Protein AF-A0A520A8R6-F1 (afdb_monomer)

Nearest PDB structures (foldseek):
  7ouf-assembly1_E  TM=8.380E-01  e=2.424E-04  Simian T-lymphotropic virus 1
  4bac-assembly1_A-2  TM=8.352E-01  e=9.432E-04  Human spumaretrovirus
  7pel-assembly1_E  TM=8.023E-01  e=1.074E-03  Simian T-lymphotropic virus 1
  8fnn-assembly1_A  TM=7.740E-01  e=1.145E-03  Homo sapiens
  3oyj-assembly1_A-2  TM=8.331E-01  e=2.490E-03  Human spumaretrovirus

Structure (mmCIF, N/CA/C/O backbone):
data_AF-A0A520A8R6-F1
#
_entry.id   AF-A0A520A8R6-F1
#
loop_
_atom_site.group_PDB
_atom_site.id
_atom_site.type_symbol
_atom_site.label_atom_id
_atom_site.label_alt_id
_atom_site.label_comp_id
_atom_site.label_asym_id
_atom_site.label_entity_id
_atom_site.label_seq_id
_atom_site.pdbx_PDB_ins_code
_atom_site.Cartn_x
_atom_site.Cartn_y
_atom_site.Cartn_z
_atom_site.occupancy
_atom_site.B_iso_or_equiv
_atom_site.auth_seq_id
_atom_site.auth_comp_id
_atom_site.auth_asym_id
_atom_site.auth_atom_id
_atom_site.pdbx_PDB_model_num
ATOM 1 N N . MET A 1 1 ? -6.142 -11.993 6.112 1.00 59.62 1 MET A N 1
ATOM 2 C CA . MET A 1 1 ? -7.289 -11.935 7.051 1.00 59.62 1 MET A CA 1
ATOM 3 C C . MET A 1 1 ? -6.958 -12.476 8.440 1.00 59.62 1 MET A C 1
ATOM 5 O O . MET A 1 1 ? -7.195 -11.761 9.402 1.00 59.62 1 MET A O 1
ATOM 9 N N . ARG A 1 2 ? -6.405 -13.695 8.566 1.00 67.88 2 ARG A N 1
ATOM 10 C CA . ARG A 1 2 ? -6.196 -14.369 9.868 1.00 67.88 2 ARG A CA 1
ATOM 11 C C . ARG A 1 2 ? -5.252 -13.640 10.842 1.00 67.88 2 ARG A C 1
ATOM 13 O O . ARG A 1 2 ? -5.432 -13.759 12.045 1.00 67.88 2 ARG A O 1
ATOM 20 N N . GLU A 1 3 ? -4.316 -12.841 10.333 1.00 82.19 3 GLU A N 1
ATOM 21 C CA . GLU A 1 3 ? -3.298 -12.135 11.137 1.00 82.19 3 GLU A CA 1
ATOM 22 C C . G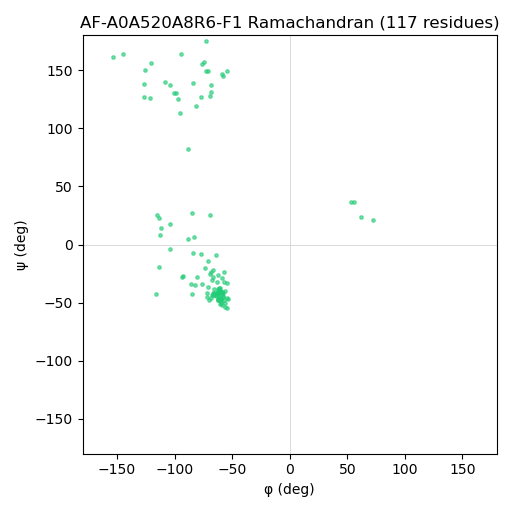LU A 1 3 ? -3.580 -10.634 11.315 1.00 82.19 3 GLU A C 1
ATOM 24 O O . GLU A 1 3 ? -2.698 -9.840 11.632 1.00 82.19 3 GLU A O 1
ATOM 29 N N . ARG A 1 4 ? -4.818 -10.194 11.075 1.00 86.06 4 ARG A N 1
ATOM 30 C CA . ARG A 1 4 ? -5.150 -8.773 11.176 1.00 86.06 4 ARG A CA 1
ATOM 31 C C . ARG A 1 4 ? -5.075 -8.290 12.630 1.00 86.06 4 ARG A C 1
ATOM 33 O O . ARG A 1 4 ? -5.722 -8.864 13.504 1.00 86.06 4 ARG A O 1
ATOM 40 N N . LYS A 1 5 ? -4.385 -7.162 12.854 1.00 87.50 5 LYS A N 1
ATOM 41 C CA . LYS A 1 5 ? -4.318 -6.468 14.156 1.00 87.50 5 LYS A CA 1
ATOM 42 C C . LYS A 1 5 ? -5.723 -6.105 14.689 1.00 87.50 5 LYS A C 1
ATOM 44 O O . LYS A 1 5 ? -6.083 -6.466 15.804 1.00 87.50 5 LYS A O 1
ATOM 49 N N . TYR A 1 6 ? -6.561 -5.467 13.868 1.00 90.00 6 TYR A N 1
ATOM 50 C CA . TYR A 1 6 ? -7.926 -5.040 14.226 1.00 90.00 6 TYR A CA 1
ATOM 51 C C . TYR A 1 6 ? -8.970 -6.134 13.959 1.00 90.00 6 TYR A C 1
ATOM 53 O O . TYR A 1 6 ? -9.628 -6.121 12.920 1.00 90.00 6 TYR A O 1
ATOM 61 N N . LYS A 1 7 ? -9.129 -7.093 14.874 1.00 86.44 7 LYS A N 1
ATOM 62 C CA . LYS A 1 7 ? -9.995 -8.267 14.647 1.00 86.44 7 LYS A CA 1
ATOM 63 C C . LYS A 1 7 ? -11.472 -7.928 14.399 1.00 86.44 7 LYS A C 1
ATOM 65 O O . LYS A 1 7 ? -12.069 -8.522 13.510 1.00 86.44 7 LYS A O 1
ATOM 70 N N . ASN A 1 8 ? -12.024 -6.945 15.113 1.00 87.00 8 ASN A N 1
ATOM 71 C CA . ASN A 1 8 ? -13.472 -6.684 15.121 1.00 87.00 8 ASN A CA 1
ATOM 72 C C . ASN A 1 8 ? -13.889 -5.466 14.288 1.00 87.00 8 ASN A C 1
ATOM 74 O O . ASN A 1 8 ? -15.072 -5.173 14.162 1.00 87.00 8 ASN A O 1
ATOM 78 N N . ARG A 1 9 ? -12.933 -4.726 13.717 1.00 88.75 9 ARG A N 1
AT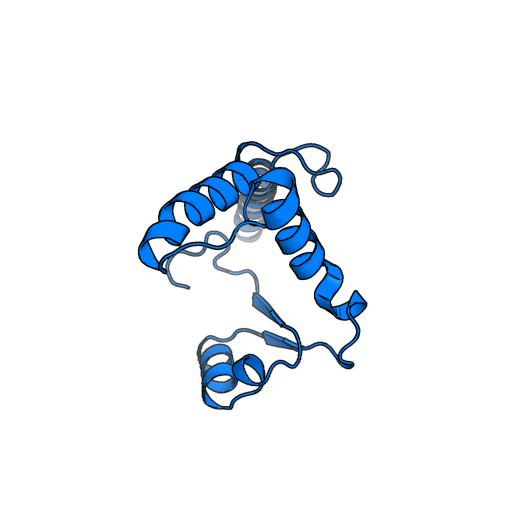OM 79 C CA . ARG A 1 9 ? -13.248 -3.530 12.929 1.00 88.75 9 ARG A CA 1
ATOM 80 C C . ARG A 1 9 ? -13.749 -3.954 11.543 1.00 88.75 9 ARG A C 1
ATOM 82 O O . ARG A 1 9 ? -13.023 -4.687 10.875 1.00 88.75 9 ARG A O 1
ATOM 89 N N . PRO A 1 10 ? -14.908 -3.501 11.047 1.00 91.88 10 PRO A N 1
ATOM 90 C CA . PRO A 1 10 ? -15.323 -3.789 9.673 1.00 91.88 10 PRO A CA 1
ATOM 91 C C . PRO A 1 10 ? -14.257 -3.366 8.648 1.00 91.88 10 PRO A C 1
ATOM 93 O O . PRO A 1 10 ? -13.482 -2.438 8.899 1.00 91.88 10 PRO A O 1
ATOM 96 N N . LEU A 1 11 ? -14.175 -4.071 7.517 1.00 93.94 11 LEU A N 1
ATOM 97 C CA . LEU A 1 11 ? -13.256 -3.744 6.423 1.00 93.94 11 LEU A CA 1
ATOM 98 C C . LEU A 1 11 ? -14.015 -3.183 5.236 1.00 93.94 11 LEU A C 1
ATOM 100 O O . LEU A 1 11 ? -15.054 -3.713 4.851 1.00 93.94 11 LEU A O 1
ATOM 104 N N . ILE A 1 12 ? -13.420 -2.163 4.628 1.00 94.81 12 ILE A N 1
ATOM 105 C CA . ILE A 1 12 ? -13.819 -1.643 3.329 1.00 94.81 12 ILE A CA 1
ATOM 106 C C . ILE A 1 12 ? -12.602 -1.763 2.419 1.00 94.81 12 ILE A C 1
ATOM 108 O O . ILE A 1 12 ? -11.523 -1.280 2.768 1.00 94.81 12 ILE A O 1
ATOM 112 N N . HIS A 1 13 ? -12.762 -2.416 1.273 1.00 93.19 13 HIS A N 1
ATOM 113 C CA . HIS A 1 13 ? -11.789 -2.355 0.195 1.00 93.19 13 HIS A CA 1
ATOM 114 C C . HIS A 1 13 ? -12.229 -1.272 -0.786 1.00 93.19 13 HIS A C 1
ATOM 116 O O . HIS A 1 13 ? -13.276 -1.401 -1.420 1.00 93.19 13 HIS A O 1
ATOM 122 N N . HIS A 1 14 ? -11.444 -0.200 -0.862 1.00 91.56 14 HIS A N 1
ATOM 123 C CA . HIS A 1 14 ? -11.638 0.866 -1.833 1.00 91.56 14 HIS A CA 1
ATOM 124 C C . HIS A 1 14 ? -10.684 0.675 -3.018 1.00 91.56 14 HIS A C 1
ATOM 126 O O . HIS A 1 14 ? -9.488 0.476 -2.803 1.00 91.56 14 HIS A O 1
ATOM 132 N N . SER A 1 15 ? -11.210 0.728 -4.241 1.00 90.19 15 SER A N 1
ATOM 133 C CA . SER A 1 15 ? -10.457 0.528 -5.490 1.00 90.19 15 SER A CA 1
ATOM 134 C C . SER A 1 15 ? -10.979 1.428 -6.612 1.00 90.19 15 SER A C 1
ATOM 136 O O . SER A 1 15 ? -12.086 1.962 -6.526 1.00 90.19 15 SER A O 1
ATOM 138 N N . ASP A 1 16 ? -10.193 1.586 -7.676 1.00 88.25 16 ASP A N 1
ATOM 139 C CA . ASP A 1 16 ? -10.700 2.134 -8.936 1.00 88.25 16 ASP A CA 1
ATOM 140 C C . ASP A 1 16 ? -11.600 1.120 -9.672 1.00 88.25 16 ASP A C 1
ATOM 142 O O . ASP A 1 16 ? -11.772 -0.025 -9.249 1.00 88.25 16 ASP A O 1
ATOM 146 N N . ARG A 1 17 ? -12.200 1.540 -10.793 1.00 87.56 17 ARG A N 1
ATOM 147 C CA . ARG A 1 17 ? -13.020 0.666 -11.654 1.00 87.56 17 ARG A CA 1
ATOM 148 C C . ARG A 1 17 ? -12.204 -0.131 -12.679 1.00 87.56 17 ARG A C 1
ATOM 150 O O . ARG A 1 17 ? -12.704 -0.444 -13.761 1.00 87.56 17 ARG A O 1
ATOM 157 N N . GLY A 1 18 ? -10.937 -0.417 -12.395 1.00 87.31 18 GLY A N 1
ATOM 158 C CA . GLY A 1 18 ? -10.112 -1.263 -13.244 1.00 87.31 18 GLY A CA 1
ATOM 159 C C . GLY A 1 18 ? -10.739 -2.647 -13.419 1.00 87.31 18 GLY A C 1
ATOM 160 O O . GLY A 1 18 ? -11.325 -3.206 -12.492 1.00 87.31 18 GLY A O 1
ATOM 161 N N . ILE A 1 19 ? -10.583 -3.233 -14.609 1.00 89.19 19 ILE A N 1
ATOM 162 C CA . ILE A 1 19 ? -11.206 -4.521 -14.966 1.00 89.19 19 ILE A CA 1
ATOM 163 C C . ILE A 1 19 ? -10.884 -5.647 -13.969 1.00 89.19 19 ILE A C 1
ATOM 165 O O . ILE A 1 19 ? -11.730 -6.487 -13.686 1.00 89.19 19 ILE A O 1
ATOM 169 N N . GLN A 1 20 ? -9.683 -5.624 -13.386 1.00 90.19 20 GLN A N 1
ATOM 170 C CA . GLN A 1 20 ? -9.233 -6.579 -12.371 1.00 90.19 20 GLN A CA 1
ATOM 171 C C . GLN A 1 20 ? -10.002 -6.488 -11.044 1.00 90.19 20 GLN A C 1
ATOM 173 O O . GLN A 1 20 ? -10.095 -7.483 -10.335 1.00 90.19 20 GLN A O 1
ATOM 178 N N . TYR A 1 21 ? -10.543 -5.315 -10.701 1.00 90.62 21 TYR A N 1
ATOM 179 C CA . TYR A 1 21 ? -11.313 -5.110 -9.473 1.00 90.62 21 TYR A CA 1
ATOM 180 C C . TYR A 1 21 ? -12.811 -5.303 -9.707 1.00 90.62 21 TYR A C 1
ATOM 182 O O . TYR A 1 21 ? -13.527 -5.710 -8.797 1.00 90.62 21 TYR A O 1
ATOM 190 N N . CYS A 1 22 ? -13.288 -5.049 -10.927 1.00 89.38 22 CYS A N 1
ATOM 191 C CA . CYS A 1 22 ? -14.689 -5.242 -11.294 1.00 89.38 22 CYS A CA 1
ATOM 192 C C . CYS A 1 22 ? -15.041 -6.679 -11.705 1.00 89.38 22 CYS A C 1
ATOM 194 O O . CYS A 1 22 ? -16.218 -6.949 -11.927 1.00 89.38 22 CYS A O 1
ATOM 196 N N . CYS A 1 23 ? -14.069 -7.585 -11.847 1.00 94.06 23 CYS A N 1
ATOM 197 C CA . CYS A 1 23 ? -14.361 -8.955 -12.256 1.00 94.06 23 CYS A CA 1
ATOM 198 C C . CYS A 1 23 ? -15.066 -9.752 -11.149 1.00 94.06 23 CYS A C 1
ATOM 200 O O . CYS A 1 23 ? -14.823 -9.553 -9.953 1.00 94.06 23 CYS A O 1
ATOM 202 N N . ASP A 1 24 ? -15.911 -10.698 -11.565 1.00 96.12 24 ASP A N 1
ATOM 203 C CA . ASP A 1 24 ? -16.725 -11.500 -10.650 1.00 96.12 24 ASP A CA 1
ATOM 204 C C . ASP A 1 24 ? -15.866 -12.271 -9.648 1.00 96.12 24 ASP A C 1
ATOM 206 O O . ASP A 1 24 ? -16.195 -12.312 -8.466 1.00 96.12 24 ASP A O 1
ATOM 210 N N . ASP A 1 25 ? -14.736 -12.836 -10.079 1.00 96.75 25 ASP A N 1
ATOM 211 C CA . ASP A 1 25 ? -13.835 -13.585 -9.197 1.00 96.75 25 ASP A CA 1
ATOM 212 C C . ASP A 1 25 ? -13.318 -12.727 -8.035 1.00 96.75 25 ASP A C 1
ATOM 214 O O . ASP A 1 25 ? -13.296 -13.173 -6.882 1.00 96.75 25 ASP A O 1
ATOM 218 N N . TYR A 1 26 ? -12.949 -11.475 -8.314 1.00 95.56 26 TYR A N 1
ATOM 219 C CA . TYR A 1 26 ? -12.443 -10.552 -7.303 1.00 95.56 26 TYR A CA 1
ATOM 220 C C . TYR A 1 26 ? -13.550 -10.071 -6.360 1.00 95.56 26 TYR A C 1
ATOM 222 O O . TYR A 1 26 ? -13.394 -10.102 -5.136 1.00 95.56 26 TYR A O 1
ATOM 230 N N . VAL A 1 27 ? -14.703 -9.689 -6.914 1.00 95.62 27 VAL A N 1
ATOM 231 C CA . VAL A 1 27 ? -15.879 -9.276 -6.134 1.00 95.62 27 VAL A CA 1
ATOM 232 C C . VAL A 1 27 ? -16.347 -10.413 -5.222 1.00 95.62 27 VAL A C 1
ATOM 234 O O . VAL A 1 27 ? -16.535 -10.207 -4.019 1.00 95.62 27 VAL A O 1
ATOM 237 N N . ASN A 1 28 ? -16.450 -11.631 -5.755 1.00 96.94 28 ASN A N 1
ATOM 238 C CA . ASN A 1 28 ? -16.838 -12.822 -5.003 1.00 96.94 28 ASN A CA 1
ATOM 239 C C . ASN A 1 28 ? -15.848 -13.128 -3.871 1.00 96.94 28 ASN A C 1
ATOM 241 O O . ASN A 1 28 ? -16.266 -13.502 -2.773 1.00 96.94 28 ASN A O 1
ATOM 245 N N . LEU A 1 29 ? -14.540 -12.952 -4.096 1.00 95.56 29 LEU A N 1
ATOM 2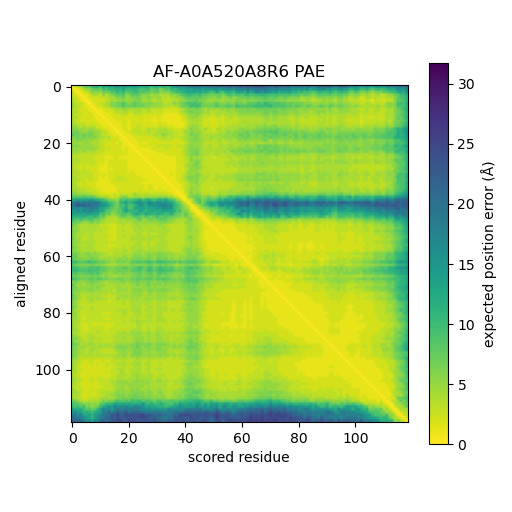46 C CA . LEU A 1 29 ? -13.520 -13.123 -3.058 1.00 95.56 29 LEU A CA 1
ATOM 247 C C . LEU A 1 29 ? -13.736 -12.158 -1.881 1.00 95.56 29 LEU A C 1
ATOM 249 O O . LEU A 1 29 ? -13.687 -12.581 -0.720 1.00 95.56 29 LEU A O 1
ATOM 253 N N . LEU A 1 30 ? -13.987 -10.877 -2.164 1.00 95.50 30 LEU A N 1
ATOM 254 C CA . LEU A 1 30 ? -14.220 -9.861 -1.134 1.00 95.50 30 LEU A CA 1
ATOM 255 C C . LEU A 1 30 ? -15.519 -10.121 -0.364 1.00 95.50 30 LEU A C 1
ATOM 257 O O . LEU A 1 30 ? -15.511 -10.084 0.869 1.00 95.50 30 LEU A O 1
ATOM 261 N N . GLN A 1 31 ? -16.598 -10.474 -1.066 1.00 95.56 31 GLN A N 1
ATOM 262 C CA . GLN A 1 31 ? -17.889 -10.804 -0.457 1.00 95.56 31 GLN A CA 1
ATOM 263 C C . GLN A 1 31 ? -17.805 -12.032 0.456 1.00 95.56 31 GLN A C 1
ATOM 265 O O . GLN A 1 31 ? -18.224 -11.964 1.610 1.00 95.56 31 GLN A O 1
ATOM 270 N N . ARG A 1 32 ? -17.183 -13.132 -0.002 1.00 95.75 32 ARG A N 1
ATOM 271 C CA . ARG A 1 32 ? -16.940 -14.335 0.826 1.00 95.75 32 ARG A CA 1
ATOM 272 C C . ARG A 1 32 ? -16.099 -14.025 2.063 1.00 95.75 32 ARG A C 1
ATOM 274 O O . ARG A 1 32 ? -16.225 -14.681 3.095 1.00 95.75 32 ARG A O 1
ATOM 281 N N . SER A 1 33 ? -15.248 -13.010 1.964 1.00 92.88 33 SER A N 1
ATOM 282 C CA . SER A 1 33 ? -14.403 -12.543 3.057 1.00 92.88 33 SER A CA 1
ATOM 283 C C . SER A 1 33 ? -15.076 -11.487 3.945 1.00 92.88 33 SER A C 1
ATOM 285 O O . SER A 1 33 ? -14.426 -10.984 4.858 1.00 92.88 33 SER A O 1
ATOM 287 N N . HIS A 1 34 ? -16.354 -11.162 3.715 1.00 93.25 34 HIS A N 1
ATOM 288 C CA . HIS A 1 34 ? -17.112 -10.143 4.452 1.00 93.25 34 HIS A CA 1
ATOM 289 C C . HIS A 1 34 ? -16.440 -8.754 4.433 1.00 93.25 34 HIS A C 1
ATOM 291 O O . HIS A 1 34 ? -16.464 -8.019 5.421 1.00 93.25 34 HIS A O 1
ATOM 297 N N . ILE A 1 35 ? -15.810 -8.396 3.308 1.00 95.12 35 ILE A N 1
ATOM 298 C CA . ILE A 1 35 ? -15.243 -7.063 3.075 1.00 95.12 35 ILE A CA 1
ATOM 299 C C . ILE A 1 35 ? -16.246 -6.239 2.269 1.00 95.12 35 ILE A C 1
ATOM 301 O O . ILE A 1 35 ? -16.652 -6.645 1.181 1.00 95.12 35 ILE A O 1
ATOM 305 N N . ALA A 1 36 ? -16.613 -5.063 2.777 1.00 96.12 36 ALA A N 1
ATOM 306 C CA . ALA A 1 36 ? -17.430 -4.121 2.026 1.00 96.12 36 ALA A CA 1
ATOM 307 C C . ALA A 1 36 ? -16.634 -3.559 0.841 1.00 96.12 36 ALA A C 1
ATOM 309 O O . ALA A 1 36 ? -15.459 -3.213 0.969 1.00 96.12 36 ALA A O 1
ATOM 310 N N . ILE A 1 37 ? -17.278 -3.460 -0.316 1.00 94.62 37 ILE A N 1
ATOM 311 C CA . ILE A 1 37 ? -16.642 -3.006 -1.551 1.00 94.62 37 ILE A CA 1
ATOM 312 C C . ILE A 1 37 ? -17.014 -1.545 -1.779 1.00 94.62 37 ILE A C 1
ATOM 314 O O . ILE A 1 37 ? -18.187 -1.177 -1.737 1.00 94.62 37 ILE A O 1
ATOM 318 N N . SER A 1 38 ? -16.011 -0.716 -2.038 1.00 91.75 38 SER A N 1
ATOM 319 C CA . SER A 1 38 ? -16.171 0.662 -2.480 1.00 91.75 38 SER A CA 1
ATOM 320 C C . SER A 1 38 ? -15.359 0.845 -3.758 1.00 91.75 38 SER A C 1
ATOM 322 O O . SER A 1 38 ? -14.180 0.506 -3.805 1.00 91.75 38 SER A O 1
ATOM 324 N N . MET A 1 39 ? -15.989 1.347 -4.813 1.00 90.00 39 MET A N 1
ATOM 325 C CA . MET A 1 39 ? -15.315 1.646 -6.075 1.00 90.00 39 MET A CA 1
ATOM 326 C C . MET A 1 39 ? -15.566 3.093 -6.459 1.00 90.00 39 MET A C 1
ATOM 328 O O . MET A 1 39 ? -16.625 3.645 -6.142 1.00 90.00 39 MET A O 1
ATOM 332 N N . THR A 1 40 ? -14.611 3.695 -7.160 1.00 83.69 40 THR A N 1
ATOM 333 C CA . THR A 1 40 ? -14.796 5.030 -7.733 1.00 83.69 40 THR A CA 1
ATOM 334 C C . THR A 1 40 ? -16.000 5.035 -8.686 1.00 83.69 40 THR A C 1
ATOM 336 O O . THR A 1 40 ? -16.342 4.021 -9.304 1.00 83.69 40 THR A O 1
ATOM 339 N N . GLN A 1 41 ? -16.725 6.152 -8.769 1.00 70.44 41 GLN A N 1
ATOM 340 C CA . GLN A 1 41 ? -17.903 6.252 -9.646 1.00 70.44 41 GLN A CA 1
ATOM 341 C C . GLN A 1 41 ? -17.509 6.653 -11.067 1.00 70.44 41 GLN A C 1
ATOM 343 O O . GLN A 1 41 ? -18.106 6.186 -12.035 1.00 70.44 41 GLN A O 1
ATOM 348 N N . SER A 1 42 ? -16.469 7.475 -11.178 1.00 66.81 42 SER A N 1
ATOM 349 C CA . SER A 1 42 ? -15.892 7.943 -12.429 1.00 66.81 42 SER A CA 1
ATOM 350 C C . SER A 1 42 ? -14.422 7.520 -12.493 1.00 66.81 42 SER A C 1
ATOM 352 O O . SER A 1 42 ? -13.792 7.287 -11.463 1.00 66.81 42 SER A O 1
ATOM 354 N N . GLY A 1 43 ? -13.834 7.407 -13.684 1.00 61.53 43 GLY A N 1
ATOM 355 C CA . GLY A 1 43 ? -12.384 7.190 -13.840 1.00 61.53 43 GLY A CA 1
ATOM 356 C C . GLY A 1 43 ? -11.539 8.408 -13.434 1.00 61.53 43 GLY A C 1
ATOM 357 O O . GLY A 1 43 ? -10.464 8.617 -13.988 1.00 61.53 43 GLY A O 1
ATOM 358 N N . SER A 1 44 ? -12.054 9.262 -12.545 1.00 67.19 44 SER A N 1
ATOM 359 C CA . SER A 1 44 ? -11.417 10.495 -12.115 1.00 67.19 44 SER A CA 1
ATOM 360 C C . SER A 1 44 ? -10.183 10.178 -11.266 1.00 67.19 44 SER A C 1
ATOM 362 O O . SER A 1 44 ? -10.300 9.466 -10.266 1.00 67.19 44 SER A O 1
ATOM 364 N N . PRO A 1 45 ? -9.008 10.748 -11.586 1.00 61.47 45 PRO A N 1
ATOM 365 C CA . PRO A 1 45 ? -7.809 10.616 -10.757 1.00 61.47 45 PRO A CA 1
ATOM 366 C C . PRO A 1 45 ? -8.000 11.102 -9.311 1.00 61.47 45 PRO A C 1
ATOM 368 O O . PRO A 1 45 ? -7.295 10.648 -8.412 1.00 61.47 45 PRO A O 1
ATOM 371 N N . TYR A 1 46 ? -8.965 11.998 -9.068 1.00 66.50 46 TYR A N 1
ATOM 372 C CA . TYR A 1 46 ? -9.299 12.463 -7.719 1.00 66.50 46 TYR A CA 1
ATOM 373 C C . TYR A 1 46 ? -9.913 11.362 -6.855 1.00 66.50 46 TYR A C 1
ATOM 375 O O . TYR A 1 46 ? -9.681 11.341 -5.646 1.00 66.50 46 TYR A O 1
ATOM 383 N N . ASP A 1 47 ? -10.624 10.417 -7.469 1.00 76.50 47 ASP A N 1
ATOM 384 C CA . ASP A 1 47 ? -11.292 9.341 -6.745 1.00 76.50 47 ASP A CA 1
ATOM 385 C C . ASP A 1 47 ? -10.271 8.297 -6.236 1.00 76.50 47 ASP A C 1
ATOM 387 O O . ASP A 1 47 ? -10.542 7.598 -5.266 1.00 76.50 47 ASP A O 1
ATOM 391 N N . ASN A 1 48 ? -9.065 8.240 -6.825 1.00 82.38 48 ASN A N 1
ATOM 392 C CA . ASN A 1 48 ? -7.961 7.358 -6.416 1.00 82.38 48 ASN A CA 1
ATOM 393 C C . ASN A 1 48 ? -6.738 8.123 -5.859 1.00 82.38 48 ASN A C 1
ATOM 395 O O . ASN A 1 48 ? -5.608 7.626 -5.858 1.00 82.38 48 ASN A O 1
ATOM 399 N N . ALA A 1 49 ? -6.942 9.355 -5.377 1.00 86.69 49 ALA A N 1
ATOM 400 C CA . ALA A 1 49 ? -5.855 10.281 -5.047 1.00 86.69 49 ALA A CA 1
ATOM 401 C C . ALA A 1 49 ? -4.840 9.730 -4.025 1.00 86.69 49 ALA A C 1
ATOM 403 O O . ALA A 1 49 ? -3.652 10.047 -4.097 1.00 86.69 49 ALA A O 1
ATOM 404 N N . VAL A 1 50 ? -5.278 8.892 -3.078 1.00 88.69 50 VAL A N 1
ATOM 405 C CA . VAL A 1 50 ? -4.390 8.296 -2.065 1.00 88.69 50 VAL A CA 1
ATOM 406 C C . VAL A 1 50 ? -3.410 7.303 -2.696 1.00 88.69 50 VAL A C 1
ATOM 408 O O . VAL A 1 50 ? -2.212 7.371 -2.410 1.00 88.69 50 VAL A O 1
ATOM 411 N N . ALA A 1 51 ? -3.890 6.412 -3.569 1.00 89.69 51 ALA A N 1
ATOM 412 C CA . ALA A 1 51 ? -3.029 5.444 -4.243 1.00 89.69 51 ALA A CA 1
ATOM 413 C C . ALA A 1 51 ? -2.064 6.147 -5.206 1.00 89.69 51 ALA A C 1
ATOM 415 O O . ALA A 1 51 ? -0.871 5.844 -5.211 1.00 89.69 51 ALA A O 1
ATOM 416 N N . GLU A 1 52 ? -2.548 7.144 -5.952 1.00 89.88 52 GLU A N 1
ATOM 417 C CA . GLU A 1 52 ? -1.706 7.943 -6.848 1.00 89.88 52 GLU A CA 1
ATOM 418 C C . GLU A 1 52 ? -0.623 8.711 -6.088 1.00 89.88 52 GLU A C 1
ATOM 420 O O . GLU A 1 52 ? 0.541 8.723 -6.495 1.00 89.88 52 GLU A O 1
ATOM 425 N N . ARG A 1 53 ? -0.958 9.295 -4.932 1.00 92.62 53 ARG A N 1
ATOM 426 C CA . ARG A 1 53 ? 0.025 9.983 -4.090 1.00 92.62 53 ARG A CA 1
ATOM 427 C C . ARG A 1 53 ? 1.114 9.032 -3.601 1.00 92.62 53 ARG A C 1
ATOM 429 O O . ARG A 1 53 ? 2.291 9.390 -3.660 1.00 92.62 53 ARG A O 1
ATOM 436 N N . LEU A 1 54 ? 0.737 7.841 -3.136 1.00 93.62 54 LEU A N 1
ATOM 437 C CA . LEU A 1 54 ? 1.685 6.812 -2.711 1.00 93.62 54 LEU A CA 1
ATOM 438 C C . LEU A 1 54 ? 2.588 6.395 -3.876 1.00 93.62 54 LEU A C 1
ATOM 440 O O . LEU A 1 54 ? 3.810 6.444 -3.746 1.00 93.62 54 LEU A O 1
ATOM 444 N N . ASN A 1 55 ? 2.005 6.057 -5.027 1.00 93.44 55 ASN A N 1
ATOM 445 C CA . ASN A 1 55 ? 2.749 5.651 -6.220 1.00 93.44 55 ASN A CA 1
A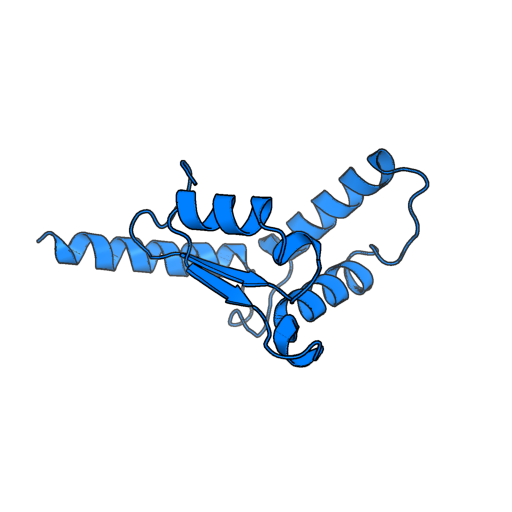TOM 446 C C . ASN A 1 55 ? 3.715 6.742 -6.691 1.00 93.44 55 ASN A C 1
ATOM 448 O O . ASN A 1 55 ? 4.851 6.438 -7.056 1.00 93.44 55 ASN A O 1
ATOM 452 N N . GLY A 1 56 ? 3.284 8.004 -6.649 1.00 95.06 56 GLY A N 1
ATOM 453 C CA . GLY A 1 56 ? 4.123 9.162 -6.931 1.00 95.06 56 GLY A CA 1
ATOM 454 C C . GLY A 1 56 ? 5.350 9.197 -6.025 1.00 95.06 56 GLY A C 1
ATOM 455 O O . GLY A 1 56 ? 6.463 9.196 -6.538 1.00 95.06 56 GLY A O 1
ATOM 456 N N . ILE A 1 57 ? 5.156 9.125 -4.703 1.00 95.62 57 ILE A N 1
ATOM 457 C CA . ILE A 1 57 ? 6.251 9.108 -3.715 1.00 95.62 57 ILE A CA 1
ATOM 458 C C . ILE A 1 57 ? 7.216 7.948 -3.980 1.00 95.62 57 ILE A C 1
ATOM 460 O O . ILE A 1 57 ? 8.427 8.152 -4.017 1.00 95.62 57 ILE A O 1
ATOM 464 N N . LEU A 1 58 ? 6.704 6.730 -4.193 1.00 96.31 58 LEU A N 1
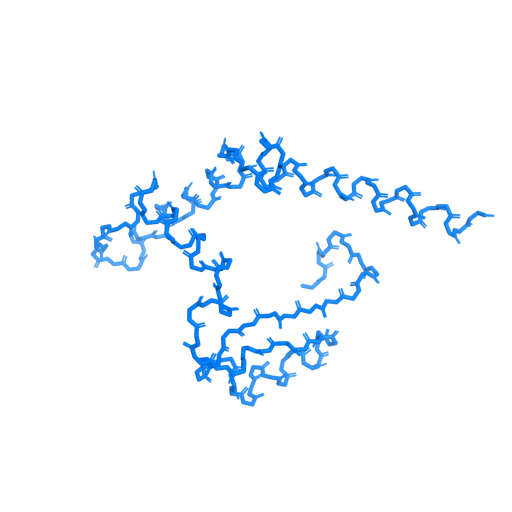ATOM 465 C CA . LEU A 1 58 ? 7.565 5.570 -4.431 1.00 96.31 58 LEU A CA 1
ATOM 466 C C . LEU A 1 58 ? 8.427 5.740 -5.690 1.00 96.31 58 LEU A C 1
ATOM 468 O O . LEU A 1 58 ? 9.614 5.409 -5.689 1.00 96.31 58 LEU A O 1
ATOM 472 N N . LYS A 1 59 ? 7.842 6.284 -6.759 1.00 94.62 59 LYS A N 1
ATOM 473 C CA . LYS A 1 59 ? 8.543 6.525 -8.022 1.00 94.62 59 LYS A CA 1
ATOM 474 C C . LYS A 1 59 ? 9.577 7.641 -7.902 1.00 94.62 59 LYS A C 1
ATOM 476 O O . LYS A 1 59 ? 10.706 7.446 -8.346 1.00 94.62 59 LYS A O 1
ATOM 481 N N . THR A 1 60 ? 9.211 8.778 -7.314 1.00 94.38 60 THR A N 1
ATOM 482 C CA . THR A 1 60 ? 10.046 9.987 -7.313 1.00 94.38 60 THR A CA 1
ATOM 483 C C . THR A 1 60 ? 11.083 10.001 -6.196 1.00 94.38 60 THR A C 1
ATOM 485 O O . THR A 1 60 ? 12.229 10.355 -6.445 1.00 94.38 60 THR A O 1
ATOM 488 N N . GLU A 1 61 ? 10.717 9.600 -4.978 1.00 94.12 61 GLU A N 1
ATOM 489 C CA . GLU A 1 61 ? 11.592 9.716 -3.804 1.00 94.12 61 GLU A CA 1
ATOM 490 C C . GLU A 1 61 ? 12.420 8.451 -3.554 1.00 94.12 61 GLU A C 1
ATOM 492 O O . GLU A 1 61 ? 13.517 8.526 -3.003 1.00 94.12 61 GLU A O 1
ATOM 497 N N . PHE A 1 62 ? 11.928 7.282 -3.976 1.00 94.56 62 PHE A N 1
ATOM 498 C CA . PHE A 1 62 ? 12.602 5.997 -3.743 1.00 94.56 62 PHE A CA 1
ATOM 499 C C . PHE A 1 62 ? 13.143 5.332 -5.010 1.00 94.56 62 PHE A C 1
ATOM 501 O O . PHE A 1 62 ? 13.531 4.164 -4.978 1.00 94.56 62 PHE A O 1
ATOM 508 N N . GLY A 1 63 ? 13.223 6.082 -6.112 1.00 89.38 63 GLY A N 1
ATOM 509 C CA . GLY A 1 63 ? 13.925 5.656 -7.322 1.00 89.38 63 GLY A CA 1
ATOM 510 C C . GLY A 1 63 ? 13.214 4.558 -8.112 1.00 89.38 63 GLY A C 1
ATOM 511 O O . GLY A 1 63 ? 13.855 3.874 -8.904 1.00 89.38 63 GLY A O 1
ATOM 512 N N . LEU A 1 64 ? 11.901 4.375 -7.932 1.00 95.44 64 LEU A N 1
ATOM 513 C CA . LEU A 1 64 ? 11.130 3.408 -8.726 1.00 95.44 64 LEU A CA 1
ATOM 514 C C . LEU A 1 64 ? 10.674 3.950 -10.090 1.00 95.44 64 LEU A C 1
ATOM 516 O O . LEU A 1 64 ? 9.928 3.275 -10.793 1.00 95.44 64 LEU A O 1
ATOM 520 N N . TYR A 1 65 ? 11.103 5.152 -10.485 1.00 93.00 65 TYR A N 1
ATOM 521 C CA . TYR A 1 65 ? 10.859 5.677 -11.834 1.00 93.00 65 TYR A CA 1
ATOM 522 C C . TYR A 1 65 ? 11.689 4.961 -12.919 1.00 93.00 65 TYR A C 1
ATOM 524 O O . TYR A 1 65 ? 11.415 5.092 -14.109 1.00 93.00 65 TYR A O 1
ATOM 532 N N . GLN A 1 66 ? 12.709 4.197 -12.524 1.00 90.75 66 GLN A N 1
ATOM 533 C CA . GLN A 1 66 ? 13.565 3.464 -13.451 1.00 90.75 66 GLN A CA 1
ATOM 534 C C . GLN A 1 66 ? 12.892 2.206 -14.017 1.00 90.75 66 GLN A C 1
ATOM 536 O O . GLN A 1 66 ? 12.026 1.594 -13.392 1.00 90.75 66 GLN A O 1
ATOM 541 N N . THR A 1 67 ? 13.353 1.776 -15.192 1.00 94.50 67 THR A N 1
ATOM 542 C CA . THR A 1 67 ? 12.980 0.473 -15.755 1.00 94.50 67 THR A CA 1
ATOM 543 C C . THR A 1 67 ? 13.870 -0.619 -15.175 1.00 94.50 67 THR A C 1
ATOM 545 O O . THR A 1 67 ? 15.080 -0.440 -15.036 1.00 94.50 67 THR A O 1
ATOM 548 N N . PHE A 1 68 ? 13.270 -1.761 -14.853 1.00 95.81 68 PHE A N 1
ATOM 549 C CA . PHE A 1 68 ? 13.979 -2.936 -14.363 1.00 95.81 68 PHE A CA 1
ATOM 550 C C . PHE A 1 68 ? 14.089 -3.984 -15.476 1.00 95.81 68 PHE A C 1
ATOM 552 O O . PHE A 1 68 ? 13.102 -4.221 -16.173 1.00 95.81 68 PHE A O 1
ATOM 559 N N . PRO A 1 69 ? 15.250 -4.640 -15.645 1.00 96.00 69 PRO A N 1
ATOM 560 C CA . PRO A 1 69 ? 15.451 -5.636 -16.700 1.00 96.00 69 PRO A CA 1
ATOM 561 C C . PRO A 1 69 ? 14.607 -6.902 -16.506 1.00 96.00 69 PRO A C 1
ATOM 563 O O . PRO A 1 69 ? 14.363 -7.641 -17.455 1.00 96.00 69 PRO A O 1
ATOM 566 N N . SER A 1 70 ? 14.166 -7.178 -15.278 1.00 97.38 70 SER A N 1
ATOM 567 C CA . SER A 1 70 ? 13.310 -8.319 -14.962 1.00 97.38 70 SER A CA 1
ATOM 568 C C . SER A 1 70 ? 12.456 -8.057 -13.724 1.00 97.38 70 SER A C 1
ATOM 570 O O . SER A 1 70 ? 12.800 -7.230 -12.874 1.00 97.38 70 SER A O 1
ATOM 572 N N . TYR A 1 71 ? 11.386 -8.838 -13.567 1.00 96.12 71 TYR A N 1
ATOM 573 C CA . TYR A 1 71 ? 10.575 -8.835 -12.349 1.00 96.12 71 TYR A CA 1
ATOM 574 C C . TYR A 1 71 ? 11.424 -9.091 -11.093 1.00 96.12 71 TYR A C 1
ATOM 576 O O . TYR A 1 71 ? 11.339 -8.338 -10.126 1.00 96.12 71 TYR A O 1
ATOM 584 N N . SER A 1 72 ? 12.313 -10.093 -11.127 1.00 97.56 72 SER A N 1
ATOM 585 C CA . SER A 1 72 ? 13.174 -10.435 -9.986 1.00 97.56 72 SER A CA 1
ATOM 586 C C . SER A 1 72 ? 14.092 -9.282 -9.575 1.00 97.56 72 SER A C 1
ATOM 588 O O . SER A 1 72 ? 14.276 -9.040 -8.383 1.00 97.56 72 SER A O 1
ATOM 590 N N . SER A 1 73 ? 14.613 -8.522 -10.542 1.00 96.94 73 SER A N 1
ATOM 591 C CA . SER A 1 73 ? 15.456 -7.355 -10.263 1.00 96.94 73 SER A CA 1
ATOM 592 C C . SER A 1 73 ? 14.690 -6.185 -9.628 1.00 96.94 73 SER A C 1
ATOM 594 O O . SER A 1 73 ? 15.288 -5.396 -8.898 1.00 96.94 73 SER A O 1
ATOM 596 N N . ALA A 1 74 ? 13.373 -6.095 -9.851 1.00 96.62 74 ALA A N 1
ATOM 597 C CA . ALA A 1 74 ? 12.517 -5.053 -9.288 1.00 96.62 74 ALA A CA 1
ATOM 598 C C . ALA A 1 74 ? 12.112 -5.330 -7.830 1.00 96.62 74 ALA A C 1
ATOM 600 O O . ALA A 1 74 ? 11.906 -4.385 -7.069 1.00 96.62 74 ALA A O 1
ATOM 601 N N . ILE A 1 75 ? 12.042 -6.604 -7.415 1.00 97.69 75 ILE A N 1
ATOM 602 C CA . ILE A 1 75 ? 11.576 -7.002 -6.075 1.00 97.69 75 ILE A CA 1
ATOM 603 C C . ILE A 1 75 ? 12.355 -6.294 -4.963 1.00 97.69 75 ILE A C 1
ATOM 605 O O . ILE A 1 75 ? 11.758 -5.636 -4.117 1.00 97.69 75 ILE A O 1
ATOM 609 N N . GLY A 1 76 ? 13.688 -6.386 -4.969 1.00 97.44 76 GLY A N 1
ATOM 610 C CA . GLY A 1 76 ? 14.521 -5.793 -3.917 1.00 97.44 76 GLY A CA 1
ATOM 611 C C . GLY A 1 76 ? 14.329 -4.272 -3.770 1.00 97.44 76 GLY A C 1
ATOM 612 O O . GLY A 1 76 ? 14.070 -3.800 -2.661 1.00 97.44 76 GLY A O 1
ATOM 613 N N . PRO A 1 77 ? 14.444 -3.491 -4.860 1.00 97.12 77 PRO A N 1
ATOM 614 C CA . PRO A 1 77 ? 14.128 -2.063 -4.879 1.00 97.12 77 PRO A CA 1
ATOM 615 C C . PRO A 1 77 ? 12.720 -1.732 -4.373 1.00 97.12 77 PRO A C 1
ATOM 617 O O . PRO A 1 77 ? 12.587 -0.856 -3.521 1.00 97.12 77 PRO A O 1
ATOM 620 N N . VAL A 1 78 ? 11.692 -2.454 -4.829 1.00 97.12 78 VAL A N 1
ATOM 621 C CA . VAL A 1 78 ? 10.302 -2.244 -4.394 1.00 97.12 78 VAL A CA 1
ATOM 622 C C . VAL A 1 78 ? 10.148 -2.515 -2.896 1.00 97.12 78 VAL A C 1
ATOM 624 O O . VAL A 1 78 ? 9.608 -1.674 -2.180 1.00 97.12 78 VAL A O 1
ATOM 627 N N . CYS A 1 79 ? 10.682 -3.630 -2.388 1.00 97.56 79 CYS A N 1
ATOM 628 C CA . CYS A 1 79 ? 10.651 -3.948 -0.959 1.00 97.56 79 CYS A CA 1
ATOM 629 C C . CYS A 1 79 ? 11.319 -2.854 -0.117 1.00 97.56 79 CYS A C 1
ATOM 631 O O . CYS A 1 79 ? 10.757 -2.431 0.892 1.00 97.56 79 CYS A O 1
ATOM 633 N N . ARG A 1 80 ? 12.482 -2.346 -0.548 1.00 97.44 80 ARG A N 1
ATOM 634 C CA . ARG A 1 80 ? 13.171 -1.243 0.142 1.00 97.44 80 ARG A CA 1
ATOM 635 C C . ARG A 1 80 ? 12.386 0.065 0.088 1.00 97.44 80 ARG A C 1
ATOM 637 O O . ARG A 1 80 ? 12.384 0.803 1.065 1.00 97.44 80 ARG A O 1
ATOM 644 N N . ALA A 1 81 ? 11.732 0.366 -1.030 1.00 97.62 81 ALA A N 1
ATOM 645 C CA . ALA A 1 81 ? 10.904 1.562 -1.152 1.00 97.62 81 ALA A CA 1
ATOM 646 C C . ALA A 1 81 ? 9.699 1.508 -0.198 1.00 97.62 81 ALA A C 1
ATOM 648 O O . ALA A 1 81 ? 9.424 2.485 0.495 1.00 97.62 81 ALA A O 1
ATOM 649 N N . ILE A 1 82 ? 9.027 0.356 -0.110 1.00 97.19 82 ILE A N 1
ATOM 650 C CA . ILE A 1 82 ? 7.903 0.131 0.812 1.00 97.19 82 ILE A CA 1
ATOM 651 C C . ILE A 1 82 ? 8.364 0.231 2.272 1.00 97.19 82 ILE A C 1
ATOM 653 O O . ILE A 1 82 ? 7.702 0.876 3.084 1.00 97.19 82 ILE A O 1
ATOM 657 N N . GLU A 1 83 ? 9.506 -0.371 2.607 1.00 97.94 83 GLU A N 1
ATOM 658 C CA . GLU A 1 83 ? 10.085 -0.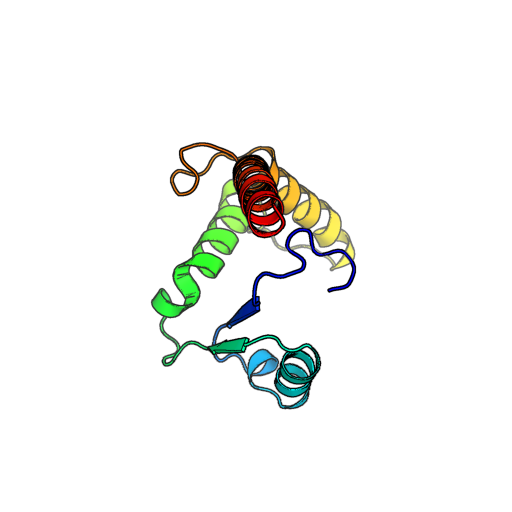304 3.952 1.00 97.94 83 GLU A CA 1
ATOM 659 C C . GLU A 1 83 ? 10.380 1.147 4.355 1.00 97.94 83 GLU A C 1
ATOM 661 O O . GLU A 1 83 ? 9.885 1.606 5.386 1.00 97.94 83 GLU A O 1
ATOM 666 N N . LYS A 1 84 ? 11.067 1.907 3.495 1.00 97.69 84 LYS A N 1
ATOM 667 C CA . LYS A 1 84 ? 11.361 3.324 3.743 1.00 97.69 84 LYS A CA 1
ATOM 668 C C . LYS A 1 84 ? 10.100 4.172 3.849 1.00 97.69 84 LYS A C 1
ATOM 670 O O . LYS A 1 84 ? 10.022 5.037 4.720 1.00 97.69 84 LYS A O 1
ATOM 675 N N . TYR A 1 85 ? 9.108 3.930 2.993 1.00 97.44 85 TYR A N 1
ATOM 676 C CA . TYR A 1 85 ? 7.830 4.637 3.039 1.00 97.44 85 TYR A CA 1
ATOM 677 C C . TYR A 1 85 ? 7.135 4.462 4.396 1.00 97.44 85 TYR A C 1
ATOM 679 O O . TYR A 1 85 ? 6.644 5.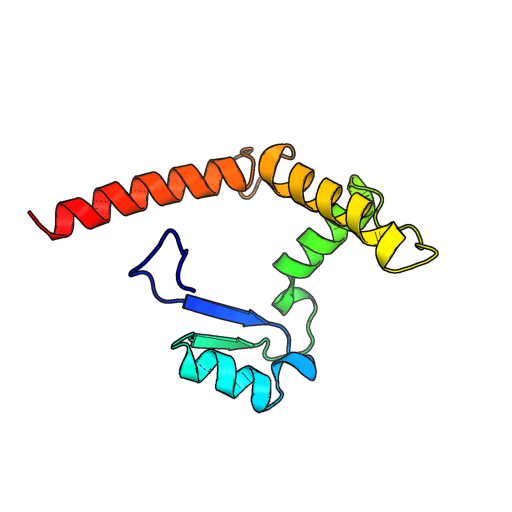445 4.953 1.00 97.44 85 TYR A O 1
ATOM 687 N N . ASN A 1 86 ? 7.110 3.231 4.919 1.00 97.56 86 ASN A N 1
ATOM 688 C CA . ASN A 1 86 ? 6.383 2.874 6.138 1.00 97.56 86 ASN A CA 1
ATOM 689 C C . ASN A 1 86 ? 7.143 3.189 7.432 1.00 97.56 86 ASN A C 1
ATOM 691 O O . ASN A 1 86 ? 6.511 3.556 8.422 1.00 97.56 86 ASN A O 1
ATOM 695 N N . ASN A 1 87 ? 8.472 3.053 7.438 1.00 98.00 87 ASN A N 1
ATOM 696 C CA . ASN A 1 87 ? 9.265 3.086 8.672 1.00 98.00 87 ASN A CA 1
ATOM 697 C C . ASN A 1 87 ? 10.202 4.285 8.792 1.00 98.00 87 ASN A C 1
ATOM 699 O O . ASN A 1 87 ? 10.618 4.602 9.903 1.00 98.00 87 ASN A O 1
ATOM 703 N N . VAL A 1 88 ? 10.532 4.956 7.685 1.00 97.44 88 VAL A N 1
ATOM 704 C CA . VAL A 1 88 ? 11.550 6.019 7.675 1.00 97.44 88 VAL A CA 1
ATOM 705 C C . VAL A 1 88 ? 10.956 7.373 7.311 1.00 97.44 88 VAL A C 1
ATOM 707 O O . VAL A 1 88 ? 11.298 8.371 7.937 1.00 97.44 88 VAL A O 1
ATOM 710 N N . ARG A 1 89 ? 10.069 7.434 6.313 1.00 97.12 89 ARG A N 1
ATOM 711 C CA . ARG A 1 89 ? 9.528 8.690 5.783 1.00 97.12 89 ARG A CA 1
ATOM 712 C C . ARG A 1 89 ? 8.376 9.219 6.648 1.00 97.12 89 ARG A C 1
ATOM 714 O O . ARG A 1 89 ? 7.339 8.561 6.717 1.00 97.12 89 ARG A O 1
ATOM 721 N N . PRO A 1 90 ? 8.485 10.420 7.238 1.00 97.00 90 PRO A N 1
ATOM 722 C CA . PRO A 1 90 ? 7.362 11.080 7.896 1.00 97.00 90 PRO A CA 1
ATOM 723 C C . PRO A 1 90 ? 6.338 11.613 6.888 1.00 97.00 90 PRO A C 1
ATOM 725 O O . PRO A 1 90 ? 6.697 12.021 5.781 1.00 97.00 90 PRO A O 1
ATOM 728 N N . HIS A 1 91 ? 5.058 11.660 7.267 1.00 96.00 91 HIS A N 1
ATOM 729 C CA . HIS A 1 91 ? 3.996 12.213 6.415 1.00 96.00 91 HIS A CA 1
ATOM 730 C C . HIS A 1 91 ? 3.197 13.281 7.156 1.00 96.00 91 HIS A C 1
ATOM 732 O O . HIS A 1 91 ? 2.818 13.099 8.309 1.00 96.00 91 HIS A O 1
ATOM 738 N N . MET A 1 92 ? 2.870 14.382 6.477 1.00 94.56 92 MET A N 1
ATOM 739 C CA . MET A 1 92 ? 2.049 15.452 7.066 1.00 94.56 92 MET A CA 1
ATOM 740 C C . MET A 1 92 ? 0.644 14.967 7.446 1.00 94.56 92 MET A C 1
ATOM 742 O O . MET A 1 92 ? 0.148 15.302 8.515 1.00 94.56 92 MET A O 1
ATOM 746 N N . SER A 1 93 ? 0.034 14.099 6.629 1.00 92.19 93 SER A N 1
ATOM 747 C CA . SER A 1 93 ? -1.244 13.428 6.937 1.00 92.19 93 SER A CA 1
ATOM 748 C C . SER A 1 93 ? -1.170 12.493 8.150 1.00 92.19 93 SER A C 1
ATOM 750 O O . SER A 1 93 ? -2.180 11.967 8.607 1.00 92.19 93 SER A O 1
ATOM 752 N N . CYS A 1 94 ? 0.038 12.260 8.654 1.00 94.88 94 CYS A N 1
ATOM 753 C CA . CYS A 1 94 ? 0.368 11.442 9.804 1.00 94.88 94 CYS A CA 1
ATOM 754 C C . CYS A 1 94 ? 0.966 12.294 10.931 1.00 94.88 94 CYS A C 1
ATOM 756 O O . CYS A 1 94 ? 1.737 11.766 11.718 1.00 94.88 94 CYS A O 1
ATOM 758 N N . GLU A 1 95 ? 0.674 13.599 11.006 1.00 96.44 95 GLU A N 1
ATOM 759 C CA . GLU A 1 95 ? 1.227 14.493 12.045 1.00 96.44 95 GLU A CA 1
ATOM 760 C C . GLU A 1 95 ? 2.769 14.436 12.117 1.00 96.44 95 GLU A C 1
ATOM 762 O O . GLU A 1 95 ? 3.359 14.482 13.191 1.00 96.44 95 GLU A O 1
ATOM 767 N N . MET A 1 96 ? 3.434 14.292 10.963 1.00 97.00 96 MET A N 1
ATOM 768 C CA . MET A 1 96 ? 4.891 14.122 10.852 1.00 97.00 96 MET A CA 1
ATOM 769 C C . MET A 1 96 ? 5.451 12.862 11.536 1.00 97.00 96 MET A C 1
ATOM 771 O O . MET A 1 96 ? 6.642 12.786 11.823 1.00 97.00 96 MET A O 1
ATOM 775 N N . MET A 1 97 ? 4.621 11.839 11.726 1.00 97.88 97 MET A N 1
ATOM 776 C CA . MET A 1 97 ? 5.056 10.473 12.019 1.00 9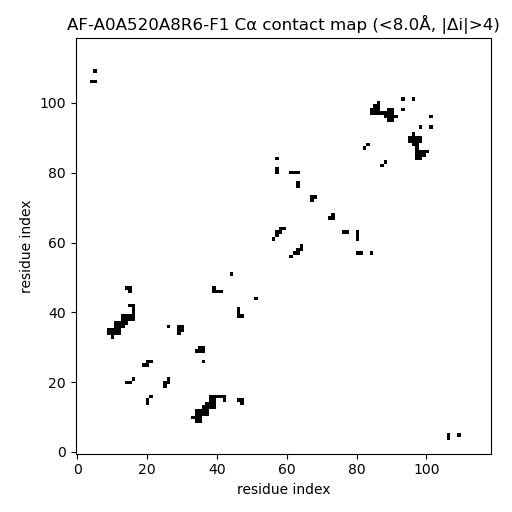7.88 97 MET A CA 1
ATOM 777 C C . MET A 1 97 ? 5.155 9.635 10.743 1.00 97.88 97 MET A C 1
ATOM 779 O O . MET A 1 97 ? 4.605 9.979 9.689 1.00 97.88 97 MET A O 1
ATOM 783 N N . THR A 1 98 ? 5.844 8.503 10.848 1.00 98.12 98 THR A N 1
ATOM 784 C CA . THR A 1 98 ? 5.832 7.473 9.807 1.00 98.12 98 THR A CA 1
ATOM 785 C C . THR A 1 98 ? 4.502 6.705 9.823 1.00 98.12 98 THR A C 1
ATOM 787 O O . THR A 1 98 ? 3.815 6.673 10.855 1.00 98.12 98 THR A O 1
ATOM 790 N N . PRO A 1 99 ? 4.103 6.069 8.707 1.00 97.25 99 PRO A N 1
ATOM 791 C CA . PRO A 1 99 ? 2.876 5.282 8.658 1.00 97.25 99 PRO A CA 1
ATOM 792 C C . PRO A 1 99 ? 2.836 4.182 9.724 1.00 97.25 99 PRO A C 1
ATOM 794 O O . PRO A 1 99 ? 1.804 4.007 10.369 1.00 97.25 99 PRO A O 1
ATOM 797 N N . GLU A 1 100 ? 3.955 3.494 9.978 1.00 97.56 100 GLU A N 1
ATOM 798 C CA . GLU A 1 100 ? 4.026 2.448 11.006 1.00 97.56 100 GLU A CA 1
ATOM 799 C C . GLU A 1 100 ? 3.847 3.021 12.421 1.00 97.56 100 GLU A C 1
ATOM 801 O O . GLU A 1 100 ? 3.109 2.462 13.236 1.00 97.56 100 GLU A O 1
ATOM 806 N N . GLN A 1 101 ? 4.458 4.174 12.718 1.00 98.06 101 GLN A N 1
ATOM 807 C CA . GLN A 1 101 ? 4.281 4.856 14.005 1.00 98.06 101 GLN A CA 1
ATOM 808 C C . GLN A 1 101 ? 2.813 5.227 14.244 1.00 98.06 101 GLN A C 1
ATOM 810 O O . GLN A 1 101 ? 2.259 4.902 15.298 1.00 98.06 101 GLN A O 1
ATOM 815 N N . ARG A 1 102 ? 2.154 5.840 13.251 1.00 97.12 102 ARG A N 1
ATOM 816 C CA . ARG A 1 102 ? 0.725 6.178 13.344 1.00 97.12 102 ARG A CA 1
ATOM 817 C C . ARG A 1 102 ? -0.151 4.960 13.508 1.00 97.12 102 ARG A C 1
ATOM 819 O O . ARG A 1 102 ? -1.041 4.957 14.354 1.00 97.12 102 ARG A O 1
ATOM 826 N N . HIS A 1 103 ? 0.115 3.924 12.725 1.00 95.12 103 HIS A N 1
ATOM 827 C CA . HIS A 1 103 ? -0.654 2.697 12.775 1.00 95.12 103 HIS A CA 1
ATOM 828 C C . HIS A 1 103 ? -0.577 2.030 14.153 1.00 95.12 103 HIS A C 1
ATOM 830 O O . HIS A 1 103 ? -1.592 1.567 14.673 1.00 95.12 103 HIS A O 1
ATOM 836 N N . ASN A 1 104 ? 0.604 2.015 14.777 1.00 95.44 104 ASN A N 1
ATOM 837 C CA . ASN A 1 104 ? 0.779 1.468 16.120 1.00 95.44 104 ASN A CA 1
ATOM 838 C C . ASN A 1 104 ? 0.133 2.347 17.200 1.00 95.44 104 ASN A C 1
ATOM 840 O O . ASN A 1 104 ? -0.448 1.816 18.148 1.00 95.44 104 ASN A O 1
ATOM 844 N N . GLN A 1 105 ? 0.166 3.674 17.054 1.00 94.88 105 GLN A N 1
ATOM 845 C CA . GLN A 1 105 ? -0.544 4.583 17.955 1.00 94.88 105 GLN A CA 1
ATOM 846 C C . GLN A 1 105 ? -2.065 4.356 17.901 1.00 94.88 105 GLN A C 1
ATOM 848 O O . GLN A 1 105 ? -2.699 4.201 18.947 1.00 94.88 105 GLN A O 1
ATOM 853 N N . GLU A 1 106 ? -2.639 4.273 16.697 1.00 93.44 106 GLU A N 1
ATOM 854 C CA . GLU A 1 106 ? -4.060 3.969 16.490 1.00 93.44 106 GLU A CA 1
ATOM 855 C C . GLU A 1 106 ? -4.420 2.588 17.053 1.00 93.44 106 GLU A C 1
ATOM 857 O O . GLU A 1 106 ? -5.439 2.432 17.729 1.00 93.44 106 GLU A O 1
ATOM 862 N N . PHE A 1 107 ? -3.555 1.591 16.853 1.00 93.44 107 PHE A N 1
ATOM 863 C CA . PHE A 1 107 ? -3.795 0.242 17.351 1.00 93.44 107 PHE A CA 1
ATOM 864 C C . PHE A 1 107 ? -3.801 0.181 18.882 1.00 93.44 107 PHE A C 1
ATOM 866 O O . PHE A 1 107 ? -4.684 -0.435 19.480 1.00 93.44 107 PHE A O 1
ATOM 873 N N . ASN A 1 108 ? -2.866 0.873 19.534 1.00 92.62 108 ASN A N 1
ATOM 874 C CA . ASN A 1 108 ? -2.837 0.980 20.991 1.00 92.62 108 ASN A CA 1
ATOM 875 C C . ASN A 1 108 ? -4.100 1.658 21.535 1.00 92.62 108 ASN A C 1
ATOM 877 O O . ASN A 1 108 ? -4.615 1.257 22.580 1.00 92.62 108 ASN A O 1
ATOM 881 N N . GLN A 1 109 ? -4.624 2.661 20.828 1.00 90.75 109 GLN A N 1
ATOM 882 C CA . GLN A 1 109 ? -5.889 3.292 21.193 1.00 90.75 109 GLN A CA 1
ATOM 883 C C . GLN A 1 109 ? -7.072 2.330 21.021 1.00 90.75 109 GLN A C 1
ATOM 885 O O . GLN A 1 109 ? -7.902 2.227 21.922 1.00 90.75 109 GLN A O 1
ATOM 890 N N . TYR A 1 110 ? -7.107 1.581 19.916 1.00 90.25 110 TYR A N 1
ATOM 891 C CA . TYR A 1 110 ? -8.119 0.556 19.659 1.00 90.25 110 TYR A CA 1
ATOM 892 C C . TYR A 1 110 ? -8.150 -0.524 20.748 1.00 90.25 110 TYR A C 1
ATOM 894 O O . TYR A 1 110 ? -9.231 -0.920 21.182 1.00 90.25 110 TYR A O 1
ATOM 902 N N . LEU A 1 111 ? -6.993 -0.994 21.229 1.00 89.19 111 LEU A N 1
ATOM 903 C CA . LEU A 1 111 ? -6.942 -1.969 22.323 1.00 89.19 111 LEU A CA 1
ATOM 904 C C . LEU A 1 111 ? -7.525 -1.397 23.621 1.00 89.19 111 LEU A C 1
ATOM 906 O O . LEU A 1 111 ? -8.282 -2.082 24.304 1.00 89.19 111 LEU A O 1
ATOM 910 N N . LYS A 1 112 ? -7.233 -0.131 23.943 1.00 88.31 112 LYS A N 1
ATOM 911 C CA . LYS A 1 112 ? -7.768 0.528 25.146 1.00 88.31 112 LYS A CA 1
ATOM 912 C C . LYS A 1 112 ? -9.289 0.655 25.119 1.00 88.31 112 LYS A C 1
ATOM 914 O O . LYS A 1 11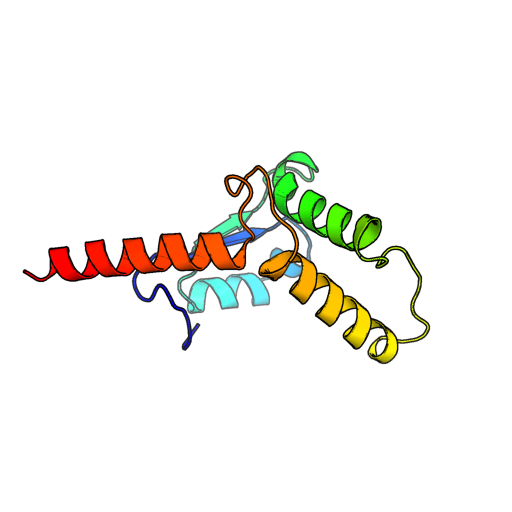2 ? -9.925 0.432 26.145 1.00 88.31 112 LYS A O 1
ATOM 919 N N . THR A 1 113 ? -9.873 1.020 23.978 1.00 83.25 113 THR A N 1
ATOM 920 C CA . THR A 1 113 ? -11.336 1.115 23.839 1.00 83.25 113 THR A CA 1
ATOM 921 C C . THR A 1 113 ? -11.982 -0.261 23.818 1.00 83.25 113 THR A C 1
ATOM 923 O O . THR A 1 113 ? -12.954 -0.475 24.530 1.00 83.25 113 THR A O 1
ATOM 926 N N . SER A 1 114 ? -11.382 -1.216 23.104 1.00 75.56 114 SER A N 1
ATOM 927 C CA . SER A 1 114 ? -11.908 -2.581 23.021 1.00 75.56 114 SER A CA 1
ATOM 928 C C . SER A 1 114 ? -11.927 -3.282 24.378 1.00 75.56 114 SER A C 1
ATOM 930 O O . SER A 1 114 ? -12.808 -4.088 24.596 1.00 75.56 114 SER A O 1
ATOM 932 N N . VAL A 1 115 ? -10.987 -3.005 25.293 1.00 65.00 115 VAL A N 1
ATOM 933 C CA . VAL A 1 115 ? -10.983 -3.596 26.650 1.00 65.00 115 VAL A CA 1
ATOM 934 C C . VAL A 1 115 ? -12.027 -2.946 27.564 1.00 65.00 115 VAL A C 1
ATOM 936 O O . VAL A 1 115 ? -12.611 -3.631 28.397 1.00 65.00 115 VAL A O 1
ATOM 939 N N . ARG A 1 116 ? -12.295 -1.644 27.402 1.00 61.47 116 ARG A N 1
ATOM 940 C CA . ARG A 1 116 ? -13.317 -0.930 28.188 1.00 61.47 116 ARG A CA 1
ATOM 941 C C . ARG A 1 116 ? -14.747 -1.364 27.869 1.00 61.47 116 ARG A C 1
ATOM 943 O O . ARG A 1 116 ? -15.604 -1.181 28.712 1.00 61.47 116 ARG A O 1
ATOM 950 N N . GLU A 1 117 ? -15.005 -1.921 26.690 1.00 56.75 117 GLU A N 1
ATOM 951 C CA . GLU A 1 117 ? -16.338 -2.419 26.312 1.00 56.75 117 GLU A CA 1
ATOM 952 C C . GLU A 1 117 ? -16.692 -3.779 26.954 1.00 56.75 117 GLU A C 1
ATOM 954 O O . GLU A 1 117 ? -17.838 -4.208 26.855 1.00 56.75 117 GLU A O 1
ATOM 959 N N . TYR A 1 118 ? -15.745 -4.450 27.630 1.00 53.88 118 TYR A N 1
ATOM 960 C CA . TYR A 1 118 ? -15.963 -5.733 28.328 1.00 53.88 118 TYR A CA 1
ATOM 961 C C . TYR A 1 118 ? -15.858 -5.641 29.865 1.00 53.88 118 TYR A C 1
ATOM 963 O O . TYR A 1 118 ? -15.859 -6.681 30.527 1.00 53.88 118 TYR A O 1
ATOM 971 N N . LEU A 1 119 ? -15.754 -4.432 30.431 1.00 46.09 119 LEU A N 1
ATOM 972 C CA . LEU A 1 119 ? -15.833 -4.157 31.875 1.00 46.09 119 LEU A CA 1
ATOM 973 C C . LEU A 1 119 ? -17.052 -3.282 32.162 1.00 46.09 119 LEU A C 1
ATOM 975 O O . LEU A 1 119 ? -17.753 -3.582 33.150 1.00 46.09 119 LEU A O 1
#

Secondary structure (DSSP, 8-state):
-TT-S-SSS--EEEE---HHHHSHHHHHHHHHTTPEEEE-SSS-TTTTHHHHHHHHHHHHHSSTTS--SSHHHHHHHHHHHHHHHHHT--BGGGTTB-HHHHHHHHHHHHHHHHHHTT-

Sequence (119 aa):
MRERKYKNRPLIHHSDRGIQYCCDDYVNLLQRSHIAISMTQSGSPYDNAVAERLNGILKTEFGLYQTFPSYSSAIGPVCRAIEKYNNVRPHMSCEMMTPEQRHNQEFNQYLKTSVREYL

Radius of gyration: 17.54 Å; Cα contacts (8 Å, |Δi|>4): 95; chains: 1; bounding box: 33×30×49 Å

pLDDT: mean 89.76, std 10.88, range [46.09, 98.12]

Solvent-accessible surface area (backbone atoms only — not comparable to full-atom values): 7103 Å² total; per-residue (Å²): 120,96,84,54,88,66,78,84,59,88,48,72,50,74,46,60,74,48,68,77,57,70,32,66,71,47,46,50,52,35,53,78,66,69,34,44,81,44,61,39,93,58,97,49,69,77,68,45,42,69,62,52,51,51,54,47,47,42,26,71,77,52,62,57,71,61,87,60,98,41,74,76,68,38,48,62,57,50,53,51,32,53,48,39,51,32,70,67,41,59,33,75,98,45,81,61,29,20,54,50,57,46,52,51,53,53,48,56,52,49,52,56,53,61,56,61,77,79,112

Mean predicted aligned error: 5.47 Å

Foldseek 3Di:
DVPDLQPPDAAEDEEEPPPVCPDPVNVVVCVVVNYHYHYDPDNDCVSVVVVVVLVCCLVPVQVVVDDDPDPVRVVVSSVVSVCCQQQPAADVVQVRDHNVVSVVVVSVVVVVVVVVVVD